Protein AF-A0A1W1WRZ7-F1 (afdb_monomer)

Sequence (72 aa):
MCINCRQRFYQDELSRLRCEEKKIYAYGGVGRSFYICKSCLEDKNLSKNLARICKTDPASALKMLKEIIDNG

InterPro domains:
  IPR035931 YlxR-like superfamily [G3DSA:3.30.1230.10] (1-71)
  IPR035931 YlxR-like superfamily [SSF64376] (1-58)

Structure (mmCIF, N/CA/C/O backbone):
data_AF-A0A1W1WRZ7-F1
#
_entry.id   AF-A0A1W1WRZ7-F1
#
loop_
_atom_site.group_PDB
_atom_site.id
_atom_site.type_symbol
_atom_site.label_atom_id
_atom_site.label_alt_id
_atom_site.label_comp_id
_atom_site.label_asym_id
_atom_site.label_entity_id
_atom_site.label_seq_id
_atom_site.pdbx_PDB_ins_code
_atom_site.Cartn_x
_atom_site.Cartn_y
_atom_s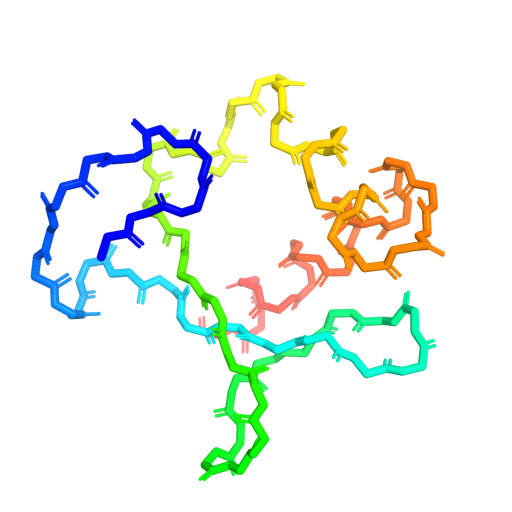ite.Cartn_z
_atom_site.occupancy
_atom_site.B_iso_or_equiv
_atom_site.auth_seq_id
_atom_site.auth_comp_id
_atom_site.auth_asym_id
_atom_site.auth_atom_id
_atom_site.pdbx_PDB_model_num
ATOM 1 N N . MET A 1 1 ? -3.747 -8.972 4.845 1.00 93.56 1 MET A N 1
ATOM 2 C CA . MET A 1 1 ? -2.792 -8.406 5.831 1.00 93.56 1 MET A CA 1
ATOM 3 C C . MET A 1 1 ? -2.323 -7.058 5.318 1.00 93.56 1 MET A C 1
ATOM 5 O O . MET A 1 1 ? -1.837 -7.008 4.193 1.00 93.56 1 MET A O 1
ATOM 9 N N . CYS A 1 2 ? -2.473 -5.997 6.109 1.00 97.25 2 CYS A N 1
ATOM 10 C CA . CYS A 1 2 ? -2.006 -4.658 5.748 1.00 97.25 2 CYS A CA 1
ATOM 11 C C . CYS A 1 2 ? -0.471 -4.614 5.708 1.00 97.25 2 CYS A C 1
ATOM 13 O O . CYS A 1 2 ? 0.199 -5.120 6.610 1.00 97.25 2 CYS A O 1
ATOM 15 N N . ILE A 1 3 ? 0.102 -4.002 4.673 1.00 95.06 3 ILE A N 1
ATOM 16 C CA . ILE A 1 3 ? 1.553 -3.897 4.510 1.00 95.06 3 ILE A CA 1
ATOM 17 C C . ILE A 1 3 ? 2.183 -2.921 5.510 1.00 95.06 3 ILE A C 1
ATOM 19 O O . ILE A 1 3 ? 3.350 -3.095 5.852 1.00 95.06 3 ILE A O 1
ATOM 23 N N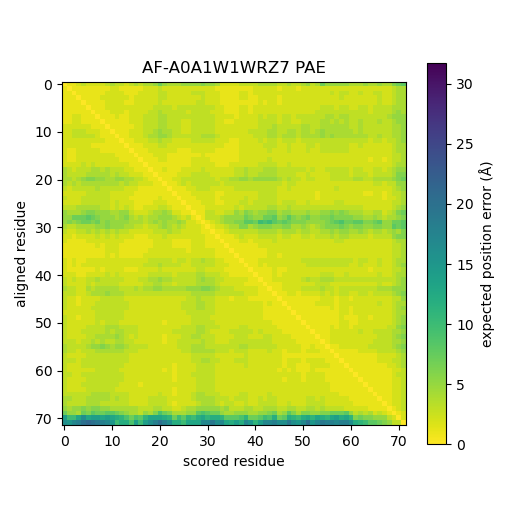 . ASN A 1 4 ? 1.407 -1.948 6.003 1.00 96.31 4 ASN A N 1
ATOM 24 C CA . ASN A 1 4 ? 1.857 -0.926 6.947 1.00 96.31 4 ASN A CA 1
ATOM 25 C C . ASN A 1 4 ? 1.838 -1.437 8.398 1.00 96.31 4 ASN A C 1
ATOM 27 O O . ASN A 1 4 ? 2.894 -1.597 9.000 1.00 96.31 4 ASN A O 1
ATOM 31 N N . CYS A 1 5 ? 0.662 -1.771 8.943 1.00 96.44 5 CYS A N 1
ATOM 32 C CA . CYS A 1 5 ? 0.528 -2.197 10.346 1.00 96.44 5 CYS A CA 1
ATOM 33 C C . CYS A 1 5 ? 0.665 -3.709 10.579 1.00 96.44 5 CYS A C 1
ATOM 35 O O . CYS A 1 5 ? 0.630 -4.153 11.722 1.00 96.44 5 CYS A O 1
ATOM 37 N N . ARG A 1 6 ? 0.785 -4.525 9.520 1.00 95.38 6 ARG A N 1
ATOM 38 C CA . ARG A 1 6 ? 0.916 -5.999 9.588 1.00 95.38 6 ARG A CA 1
ATOM 39 C C . ARG A 1 6 ? -0.279 -6.745 10.201 1.00 95.38 6 ARG A C 1
ATOM 41 O O . ARG A 1 6 ? -0.240 -7.971 10.280 1.00 95.38 6 ARG A O 1
ATOM 48 N N . GLN A 1 7 ? -1.362 -6.054 10.553 1.00 97.75 7 GLN A N 1
ATOM 49 C CA . GLN A 1 7 ? -2.597 -6.685 11.020 1.00 97.75 7 GLN A CA 1
ATOM 50 C C . GLN A 1 7 ? -3.345 -7.398 9.879 1.00 97.75 7 GLN A C 1
ATOM 52 O O . GLN A 1 7 ? -3.187 -7.088 8.687 1.00 97.75 7 GLN A O 1
ATOM 57 N N . ARG A 1 8 ? -4.145 -8.402 10.248 1.00 97.38 8 ARG A N 1
ATOM 58 C CA . ARG A 1 8 ? -5.031 -9.146 9.343 1.00 97.38 8 ARG A CA 1
ATOM 59 C C . ARG A 1 8 ? -6.422 -8.508 9.377 1.00 97.38 8 ARG A C 1
ATOM 61 O O . ARG A 1 8 ? -6.877 -8.122 10.440 1.00 97.38 8 ARG A O 1
ATOM 68 N N . PHE A 1 9 ? -7.043 -8.421 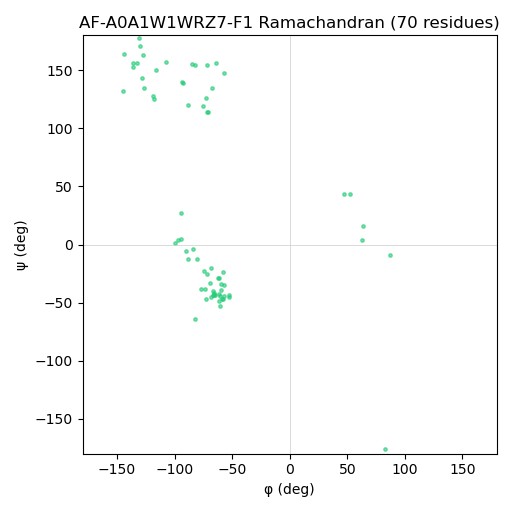8.210 1.00 97.06 9 PHE A N 1
ATOM 69 C CA . PHE A 1 9 ? -8.366 -7.842 7.975 1.00 97.06 9 PHE A CA 1
ATOM 70 C C . PHE A 1 9 ? -9.053 -8.67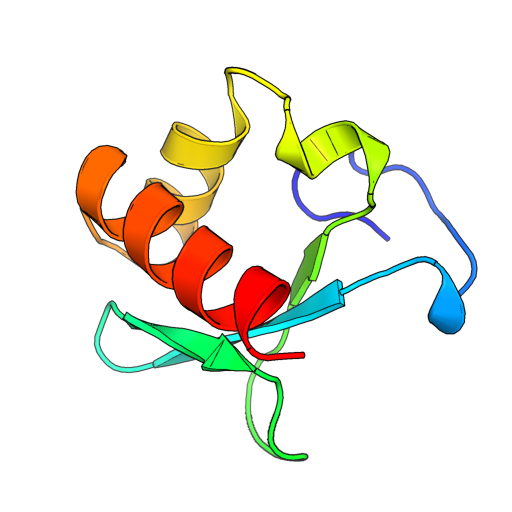3 6.896 1.00 97.06 9 PHE A C 1
ATOM 72 O O . PHE A 1 9 ? -8.353 -9.409 6.175 1.00 97.06 9 PHE A O 1
ATOM 79 N N . TYR A 1 10 ? -10.369 -8.532 6.761 1.00 96.00 10 TYR A N 1
ATOM 80 C CA . TYR A 1 10 ? -11.069 -9.068 5.603 1.00 96.00 10 TYR A CA 1
ATOM 81 C C . TYR A 1 10 ? -10.595 -8.366 4.324 1.00 96.00 10 TYR A C 1
ATOM 83 O O . TYR A 1 10 ? -9.995 -7.288 4.349 1.00 96.00 10 TYR A O 1
ATOM 91 N N . GLN A 1 11 ? -10.745 -9.037 3.183 1.00 91.44 11 GLN A N 1
ATOM 92 C CA . GLN A 1 11 ? -10.182 -8.541 1.927 1.00 91.44 11 GLN A CA 1
ATOM 93 C C . GLN A 1 11 ? -10.894 -7.275 1.431 1.00 91.44 11 GLN A C 1
ATOM 95 O O . GLN A 1 11 ? -10.245 -6.411 0.852 1.00 91.44 11 GLN A O 1
ATOM 100 N N . ASP A 1 12 ? -12.194 -7.162 1.679 1.00 92.25 12 ASP A N 1
ATOM 101 C CA . ASP A 1 12 ? -13.040 -5.995 1.403 1.00 92.25 12 ASP A CA 1
ATOM 102 C C . ASP A 1 12 ? -12.713 -4.777 2.289 1.00 92.25 12 ASP A C 1
ATOM 104 O O . ASP A 1 12 ? -12.981 -3.637 1.915 1.00 92.25 12 ASP A O 1
ATOM 108 N N . GLU A 1 13 ? -12.054 -4.986 3.429 1.00 94.06 13 GLU A N 1
ATOM 109 C CA . GLU A 1 13 ? -11.529 -3.916 4.289 1.00 94.06 13 GLU A CA 1
ATOM 110 C C . GLU A 1 13 ? -10.147 -3.395 3.850 1.00 94.06 13 GLU A C 1
ATOM 112 O O . GLU A 1 13 ? -9.597 -2.463 4.454 1.00 94.06 13 GLU A O 1
ATOM 117 N N . LEU A 1 14 ? -9.553 -4.005 2.820 1.00 95.69 14 LEU A N 1
ATOM 118 C CA . LEU A 1 14 ? -8.203 -3.715 2.356 1.00 95.69 14 LEU A CA 1
ATOM 119 C C . LEU A 1 14 ? -8.196 -3.179 0.922 1.00 95.69 14 LEU A C 1
ATOM 121 O O . LEU A 1 14 ? -8.591 -3.861 -0.021 1.00 95.69 14 LEU A O 1
ATOM 125 N N . SER A 1 15 ? -7.589 -2.012 0.724 1.00 95.00 15 SER A N 1
ATOM 126 C CA . SER A 1 15 ? -7.274 -1.509 -0.612 1.00 95.00 15 SER A CA 1
ATOM 127 C C . SER A 1 15 ? -6.146 -2.346 -1.211 1.00 95.00 15 SER A C 1
ATOM 129 O O . SER A 1 15 ? -5.016 -2.339 -0.706 1.00 95.00 15 SER A O 1
ATOM 131 N N . ARG A 1 16 ? -6.449 -3.086 -2.284 1.00 95.62 16 ARG A N 1
ATOM 132 C CA . ARG A 1 16 ? -5.467 -3.885 -3.023 1.00 95.62 16 ARG A CA 1
ATOM 133 C C . ARG A 1 16 ? -4.802 -3.045 -4.107 1.00 95.62 16 ARG A C 1
ATOM 135 O O . ARG A 1 16 ? -5.448 -2.574 -5.038 1.00 95.62 16 ARG A O 1
ATOM 142 N N . LEU A 1 17 ? -3.489 -2.915 -4.004 1.00 95.62 17 LEU A N 1
ATOM 143 C CA . LEU A 1 17 ? -2.673 -2.053 -4.852 1.00 95.62 17 LEU A CA 1
ATOM 144 C C . LEU A 1 17 ? -1.528 -2.853 -5.463 1.00 95.62 17 LEU A C 1
ATOM 146 O O . LEU A 1 17 ? -1.177 -3.933 -4.984 1.00 95.62 17 LEU A O 1
ATOM 150 N N . ARG A 1 18 ? -0.914 -2.315 -6.510 1.00 95.50 18 ARG 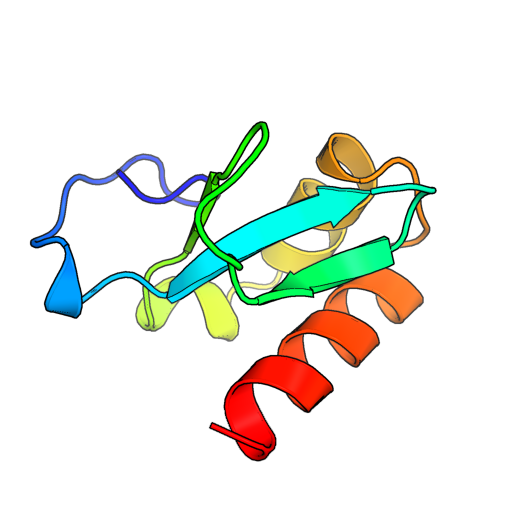A N 1
ATOM 151 C CA . ARG A 1 18 ? 0.32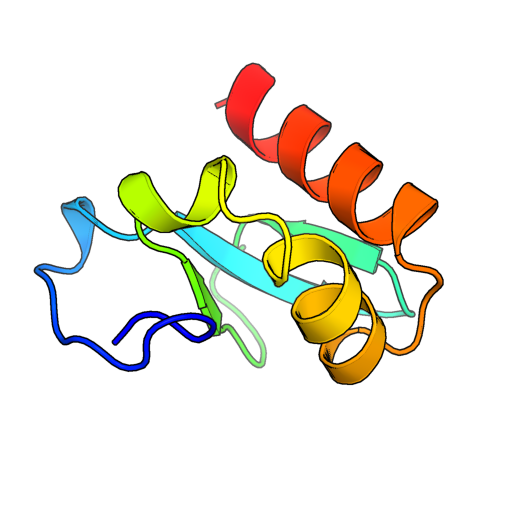6 -2.837 -7.089 1.00 95.50 18 ARG A CA 1
ATOM 152 C C . ARG A 1 18 ? 1.320 -1.708 -7.309 1.00 95.50 18 ARG A C 1
ATOM 154 O O . ARG A 1 18 ? 0.924 -0.554 -7.444 1.00 95.50 18 ARG A O 1
ATOM 161 N N . CYS A 1 19 ? 2.599 -2.067 -7.351 1.00 94.12 19 CYS A N 1
ATOM 162 C CA . CYS A 1 19 ? 3.655 -1.146 -7.742 1.00 94.12 19 CYS A CA 1
ATOM 163 C C . CYS A 1 19 ? 4.372 -1.639 -8.987 1.00 94.12 19 CYS A C 1
ATOM 165 O O . CYS A 1 19 ? 4.826 -2.781 -9.041 1.00 94.12 19 CYS A O 1
ATOM 167 N N . GLU A 1 20 ? 4.462 -0.755 -9.970 1.00 93.12 20 GLU A N 1
ATOM 168 C CA . GLU A 1 20 ? 5.026 -1.010 -11.290 1.00 93.12 20 GLU A CA 1
ATOM 169 C C . GLU A 1 20 ? 5.743 0.262 -11.748 1.00 93.12 20 GLU A C 1
ATOM 171 O O . GLU A 1 20 ? 5.227 1.360 -11.564 1.00 93.12 20 GLU A O 1
ATOM 176 N N . GLU A 1 21 ? 6.978 0.132 -12.240 1.00 92.56 21 GLU A N 1
ATOM 177 C CA . GLU A 1 21 ? 7.803 1.269 -12.691 1.00 92.56 21 GLU A CA 1
ATOM 178 C C . GLU A 1 21 ? 7.854 2.461 -11.715 1.00 92.56 21 GLU A C 1
ATOM 180 O O . GLU A 1 21 ? 7.767 3.628 -12.090 1.00 92.56 21 GLU A O 1
ATOM 185 N N . LYS A 1 22 ? 8.006 2.154 -10.423 1.00 94.19 22 LYS A N 1
ATOM 186 C CA . LYS A 1 22 ? 8.039 3.127 -9.318 1.00 94.19 22 LYS A CA 1
ATOM 187 C C . LYS A 1 22 ? 6.748 3.925 -9.088 1.00 94.19 22 LYS A C 1
ATOM 189 O O . LYS A 1 22 ? 6.759 4.918 -8.360 1.00 94.19 22 LYS A O 1
ATOM 194 N N . LYS A 1 23 ? 5.633 3.471 -9.658 1.00 93.44 23 LYS A N 1
ATOM 195 C CA . LYS A 1 23 ? 4.304 4.063 -9.498 1.00 93.44 23 LYS A CA 1
ATOM 196 C C . LYS A 1 23 ? 3.351 3.105 -8.799 1.00 93.44 23 LYS A C 1
ATOM 198 O O . LYS A 1 23 ? 3.504 1.886 -8.897 1.00 93.44 23 LYS A O 1
ATOM 203 N N . ILE A 1 24 ? 2.390 3.670 -8.074 1.00 95.25 24 ILE A N 1
ATOM 204 C CA . ILE A 1 24 ? 1.314 2.925 -7.415 1.00 95.25 24 ILE A CA 1
ATOM 205 C C . ILE A 1 24 ? 0.120 2.879 -8.365 1.00 95.25 24 ILE A C 1
ATOM 207 O O . ILE A 1 24 ? -0.202 3.884 -8.990 1.00 95.25 24 ILE A O 1
ATOM 211 N N . TYR A 1 25 ? -0.540 1.726 -8.447 1.00 94.19 25 TYR A N 1
ATOM 212 C CA . TYR A 1 25 ? -1.777 1.542 -9.200 1.00 94.19 25 TYR A CA 1
ATOM 213 C C . TYR A 1 25 ? -2.783 0.720 -8.396 1.00 94.19 25 TYR A C 1
ATOM 215 O O . TYR A 1 25 ? -2.398 -0.105 -7.558 1.00 94.19 25 TYR A O 1
ATOM 223 N N . ALA A 1 26 ? -4.068 0.880 -8.711 1.00 94.44 26 ALA A N 1
ATOM 224 C CA . ALA A 1 26 ? -5.080 -0.098 -8.333 1.00 94.44 26 ALA A CA 1
ATOM 225 C C . ALA A 1 26 ? -4.713 -1.483 -8.896 1.00 94.44 26 ALA A C 1
ATOM 227 O O . ALA A 1 26 ? -4.083 -1.611 -9.953 1.00 94.44 26 ALA A O 1
ATOM 228 N N . TYR A 1 27 ? -5.069 -2.542 -8.173 1.00 94.69 27 TYR A N 1
ATOM 229 C CA . TYR A 1 27 ? -4.774 -3.890 -8.636 1.00 94.69 27 TYR A CA 1
ATOM 230 C C . TYR A 1 27 ? -5.656 -4.292 -9.826 1.00 94.69 27 TYR A C 1
ATOM 232 O O . TYR A 1 27 ? -6.854 -4.494 -9.675 1.00 94.69 27 TYR A O 1
ATOM 240 N N . GLY A 1 28 ? -5.034 -4.482 -10.991 1.00 90.25 28 GLY A N 1
ATOM 241 C CA . GLY A 1 28 ? -5.701 -4.882 -12.237 1.00 90.25 28 GLY A CA 1
ATOM 242 C C . GLY A 1 28 ? -5.713 -6.389 -12.525 1.00 90.25 28 GLY A C 1
ATOM 243 O O . GLY A 1 28 ? -5.677 -6.772 -13.686 1.00 90.25 28 GLY A O 1
ATOM 244 N N . GLY A 1 29 ? -5.666 -7.262 -11.511 1.00 91.75 29 GLY A N 1
ATOM 245 C CA . GLY A 1 29 ? -5.760 -8.722 -11.711 1.00 91.75 29 GLY A CA 1
ATOM 246 C C . GLY A 1 29 ? -4.441 -9.456 -11.992 1.00 91.75 29 GLY A C 1
ATOM 247 O O . GLY A 1 29 ? -4.405 -10.682 -11.939 1.00 91.75 29 GLY A O 1
ATOM 248 N N . VAL A 1 30 ? -3.336 -8.739 -12.220 1.00 90.56 30 VAL A N 1
ATOM 249 C CA . VAL A 1 30 ? -2.029 -9.336 -12.553 1.00 90.56 30 VAL A CA 1
ATOM 250 C C . VAL A 1 30 ? -0.871 -8.697 -11.787 1.00 90.56 30 VAL A C 1
ATOM 252 O O . VAL A 1 30 ? -0.912 -7.521 -11.413 1.00 90.56 30 VAL A O 1
ATOM 255 N N . GLY A 1 31 ? 0.188 -9.482 -11.577 1.00 88.31 31 GLY A N 1
ATOM 256 C CA . GLY A 1 31 ? 1.426 -9.038 -10.937 1.00 88.31 31 GLY A CA 1
ATOM 257 C C . GLY A 1 31 ? 1.393 -9.046 -9.405 1.00 88.31 31 GLY A C 1
ATOM 258 O O . GLY A 1 31 ? 0.441 -9.503 -8.766 1.00 88.31 31 GLY A O 1
ATOM 259 N N . ARG A 1 32 ? 2.482 -8.556 -8.799 1.00 91.00 32 ARG A N 1
ATOM 260 C CA . ARG A 1 32 ? 2.636 -8.500 -7.339 1.00 91.00 32 ARG A CA 1
ATOM 261 C C . ARG A 1 32 ? 1.788 -7.370 -6.763 1.00 91.00 32 ARG A C 1
ATOM 263 O O . ARG A 1 32 ? 2.018 -6.201 -7.059 1.00 91.00 32 ARG A O 1
ATOM 270 N N . SER A 1 33 ? 0.849 -7.736 -5.898 1.00 95.00 33 SER A N 1
ATOM 271 C CA . SER A 1 33 ? 0.013 -6.793 -5.161 1.00 95.00 33 SER A CA 1
ATOM 272 C C . SER A 1 33 ? 0.384 -6.721 -3.686 1.00 95.00 33 SER A C 1
ATOM 274 O O . SER A 1 33 ? 0.883 -7.688 -3.111 1.00 95.00 33 SER A O 1
ATOM 276 N N . PHE A 1 34 ? 0.038 -5.610 -3.054 1.00 95.31 34 PHE A N 1
ATOM 277 C CA . PHE A 1 34 ? 0.033 -5.434 -1.608 1.00 95.31 34 PHE A CA 1
ATOM 278 C C . PHE A 1 34 ? -1.305 -4.837 -1.166 1.00 95.31 34 PHE A C 1
ATOM 280 O O . PHE A 1 34 ? -2.133 -4.453 -1.990 1.00 95.31 34 PHE A O 1
ATOM 287 N N . TYR A 1 35 ? -1.524 -4.796 0.144 1.00 96.12 35 TYR A N 1
ATOM 288 C CA . TYR A 1 35 ? -2.783 -4.360 0.735 1.00 96.12 35 TYR A CA 1
ATOM 289 C C . TYR A 1 35 ? -2.539 -3.281 1.785 1.00 96.12 35 TYR A C 1
ATOM 291 O O . TYR A 1 35 ? -1.575 -3.382 2.546 1.00 96.12 35 TYR A O 1
ATOM 299 N N . ILE A 1 36 ? -3.427 -2.295 1.871 1.00 96.75 36 ILE A N 1
ATOM 300 C CA . ILE A 1 36 ? -3.438 -1.269 2.924 1.00 96.75 36 ILE A CA 1
ATOM 301 C C . ILE A 1 36 ? -4.832 -1.247 3.558 1.00 96.75 36 ILE A C 1
ATOM 303 O O . ILE A 1 36 ? -5.825 -1.291 2.841 1.00 96.75 36 ILE A O 1
ATOM 307 N N . CYS A 1 37 ? -4.919 -1.205 4.888 1.00 96.50 37 CYS A N 1
ATOM 308 C CA . CYS A 1 37 ? -6.193 -1.014 5.589 1.00 96.50 37 CYS A CA 1
ATOM 309 C C . CYS A 1 37 ? -6.543 0.470 5.707 1.00 96.50 37 CYS A C 1
ATOM 311 O O . CYS A 1 37 ? -5.649 1.317 5.750 1.00 96.50 37 CYS A O 1
ATOM 313 N N . LYS A 1 38 ? -7.838 0.771 5.847 1.00 93.38 38 LYS A N 1
A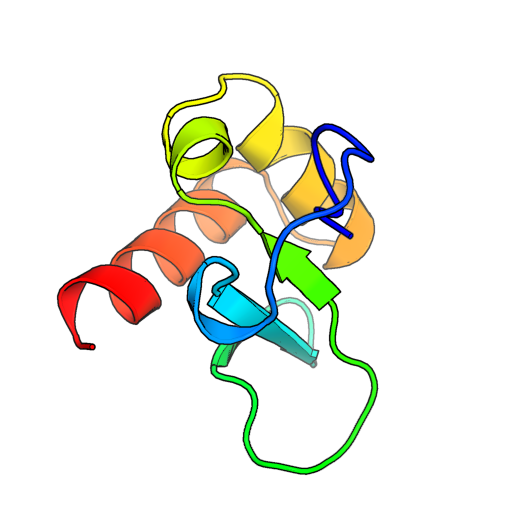TOM 314 C CA . LYS A 1 38 ? -8.357 2.146 5.949 1.00 93.38 38 LYS A CA 1
ATOM 315 C C . LYS A 1 38 ? -7.669 2.969 7.043 1.00 93.38 38 LYS A C 1
ATOM 317 O O . LYS A 1 38 ? -7.247 4.087 6.786 1.00 93.38 38 LYS A O 1
ATOM 322 N N . SER A 1 39 ? -7.449 2.386 8.222 1.00 95.12 39 SER A N 1
ATOM 323 C CA . SER A 1 39 ? -6.780 3.074 9.339 1.00 95.12 39 SER A CA 1
ATOM 324 C C . SER A 1 39 ? -5.339 3.496 9.038 1.00 95.12 39 SER A C 1
ATOM 326 O O . SER A 1 39 ? -4.854 4.476 9.590 1.00 95.12 39 SER A O 1
ATOM 328 N N . CYS A 1 40 ? -4.637 2.778 8.158 1.00 96.38 40 CYS A N 1
ATOM 329 C CA . CYS A 1 40 ? -3.262 3.118 7.807 1.00 96.38 40 CYS A CA 1
ATOM 330 C C . CYS A 1 40 ? -3.162 4.238 6.773 1.00 96.38 40 CYS A C 1
ATOM 332 O O . CYS A 1 40 ? -2.063 4.748 6.594 1.00 96.38 40 CYS A O 1
ATOM 334 N N . LEU A 1 41 ? -4.256 4.624 6.107 1.00 92.94 41 LEU A N 1
ATOM 335 C CA . LEU A 1 41 ? -4.253 5.698 5.105 1.00 92.94 41 LEU A CA 1
ATOM 336 C C . LEU A 1 41 ? -3.836 7.051 5.691 1.00 92.94 41 LEU A C 1
ATOM 338 O O . LEU A 1 41 ? -3.227 7.863 4.998 1.00 92.94 41 LEU A O 1
ATOM 342 N N . GLU A 1 42 ? -4.103 7.252 6.979 1.00 91.50 42 GLU A N 1
ATOM 343 C CA . GLU A 1 42 ? -3.750 8.456 7.733 1.00 91.50 42 GLU A CA 1
ATOM 344 C C . GLU A 1 42 ? -2.472 8.275 8.575 1.00 91.50 42 GLU A C 1
ATOM 346 O O . GLU A 1 42 ? -2.032 9.193 9.269 1.00 91.50 42 GLU A O 1
ATOM 351 N N . ASP A 1 43 ? -1.834 7.101 8.520 1.00 95.88 43 ASP A N 1
ATOM 352 C CA . ASP A 1 43 ? -0.634 6.817 9.303 1.00 95.88 43 ASP A CA 1
ATOM 353 C C . ASP A 1 43 ? 0.585 7.563 8.737 1.00 95.88 43 ASP A C 1
ATOM 355 O O . ASP A 1 43 ? 0.966 7.420 7.572 1.00 95.88 43 ASP A O 1
ATOM 359 N N . LYS A 1 44 ? 1.266 8.323 9.599 1.00 92.81 44 LYS A N 1
ATOM 360 C CA . LYS A 1 44 ? 2.458 9.118 9.252 1.00 92.81 44 LYS A CA 1
ATOM 361 C C . LYS A 1 44 ? 3.623 8.310 8.664 1.00 92.81 44 LYS A C 1
ATOM 363 O O . LYS A 1 44 ? 4.477 8.874 7.980 1.00 92.81 44 LYS A O 1
ATOM 368 N N . ASN A 1 45 ? 3.699 7.010 8.940 1.00 93.62 45 ASN A N 1
ATOM 369 C CA . ASN A 1 45 ? 4.736 6.119 8.424 1.00 93.62 45 ASN A CA 1
ATOM 370 C C . ASN A 1 45 ? 4.370 5.512 7.068 1.00 93.62 45 ASN A C 1
ATOM 372 O O . ASN A 1 45 ? 5.253 4.958 6.404 1.00 93.62 45 ASN A O 1
ATOM 376 N N . LEU A 1 46 ? 3.109 5.627 6.632 1.00 95.75 46 LEU A N 1
ATOM 377 C CA . LEU A 1 46 ? 2.643 5.003 5.400 1.00 95.75 46 LEU A CA 1
ATOM 378 C C . LEU A 1 46 ? 3.461 5.470 4.192 1.00 95.75 46 LEU A C 1
ATOM 380 O O . LEU A 1 46 ? 3.937 4.644 3.415 1.00 95.75 46 LEU A O 1
ATOM 384 N N . SER A 1 47 ? 3.687 6.778 4.066 1.00 95.56 47 SER A N 1
ATOM 385 C CA . SER A 1 47 ? 4.445 7.373 2.957 1.00 95.56 47 SER A CA 1
ATOM 386 C C . SER A 1 47 ? 5.860 6.796 2.836 1.00 95.56 47 SER A C 1
ATOM 388 O O . SER A 1 47 ? 6.284 6.414 1.746 1.00 95.56 47 SER A O 1
ATOM 390 N N . LYS A 1 48 ? 6.577 6.650 3.958 1.00 95.69 48 LYS A N 1
ATOM 391 C CA . LYS A 1 48 ? 7.925 6.057 4.002 1.00 95.69 48 LYS A CA 1
ATOM 392 C C . LYS A 1 48 ? 7.908 4.576 3.629 1.00 95.69 48 LYS A C 1
ATOM 394 O O . LYS A 1 48 ? 8.775 4.108 2.890 1.00 95.69 48 LYS A O 1
ATOM 399 N N . ASN A 1 49 ? 6.918 3.837 4.121 1.00 94.88 49 ASN A N 1
ATOM 400 C CA . ASN A 1 49 ? 6.787 2.416 3.821 1.00 94.88 49 ASN A CA 1
ATOM 401 C C . ASN A 1 49 ? 6.476 2.184 2.336 1.00 94.88 49 ASN A C 1
ATOM 403 O O . ASN A 1 49 ? 7.114 1.336 1.709 1.00 94.88 49 ASN A O 1
ATOM 407 N N . LEU A 1 50 ? 5.575 2.978 1.752 1.00 95.44 50 LEU A N 1
ATOM 408 C CA . LEU A 1 50 ? 5.260 2.926 0.323 1.00 95.44 50 LEU A CA 1
ATOM 409 C C . LEU A 1 50 ? 6.443 3.340 -0.548 1.00 95.44 50 LEU A C 1
ATOM 411 O O . LEU A 1 50 ? 6.756 2.635 -1.504 1.00 95.44 50 LEU A O 1
ATOM 415 N N . ALA A 1 51 ? 7.153 4.407 -0.181 1.00 95.81 51 ALA A N 1
ATOM 416 C CA . ALA A 1 51 ? 8.389 4.823 -0.840 1.00 95.81 51 ALA A CA 1
ATOM 417 C C . ALA A 1 51 ? 9.406 3.676 -0.929 1.00 95.81 51 ALA A C 1
ATOM 419 O O . ALA A 1 51 ? 9.960 3.409 -1.996 1.00 95.81 51 ALA A O 1
ATOM 420 N N . ARG A 1 52 ? 9.595 2.926 0.166 1.00 94.25 52 ARG A N 1
ATOM 421 C CA . ARG A 1 52 ? 10.505 1.771 0.200 1.00 94.25 52 ARG A CA 1
ATOM 422 C C . ARG A 1 52 ? 10.044 0.627 -0.704 1.00 94.25 52 ARG A C 1
ATOM 424 O O . ARG A 1 52 ? 10.865 0.027 -1.392 1.00 94.25 52 ARG A O 1
ATOM 431 N N . ILE A 1 53 ? 8.749 0.311 -0.695 1.00 91.75 53 ILE A N 1
ATOM 432 C CA . ILE A 1 53 ? 8.177 -0.792 -1.487 1.00 91.75 53 ILE A CA 1
ATOM 433 C C . ILE A 1 53 ? 8.228 -0.465 -2.979 1.00 91.75 53 ILE A C 1
ATOM 435 O O . ILE A 1 53 ? 8.622 -1.299 -3.793 1.00 91.75 53 ILE A O 1
ATOM 439 N N . CYS A 1 54 ? 7.851 0.760 -3.326 1.00 94.06 54 CYS A N 1
ATOM 440 C CA . CYS A 1 54 ? 7.675 1.196 -4.701 1.00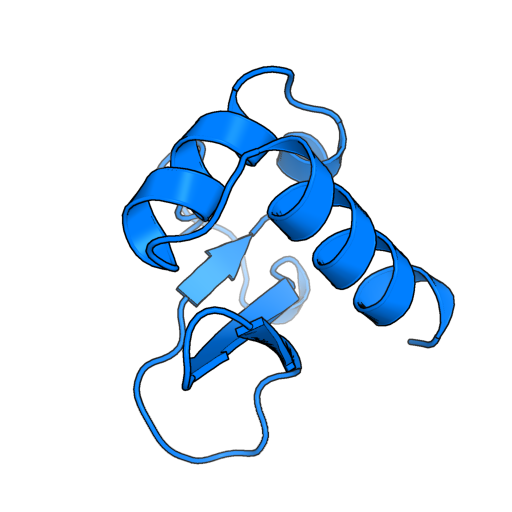 94.06 54 CYS A CA 1
ATOM 441 C C . CYS A 1 54 ? 8.908 1.929 -5.235 1.00 94.06 54 CYS A C 1
ATOM 443 O O . CYS A 1 54 ? 8.899 2.364 -6.374 1.00 94.06 54 CYS A O 1
ATOM 445 N N . LYS A 1 55 ? 9.998 2.025 -4.462 1.00 94.81 55 LYS A N 1
ATOM 446 C CA . LYS A 1 55 ? 11.272 2.644 -4.874 1.00 94.81 55 LYS A CA 1
ATOM 447 C C . LYS A 1 55 ? 11.086 4.063 -5.437 1.00 94.81 55 LYS A C 1
ATOM 449 O O . LYS A 1 55 ? 11.672 4.411 -6.464 1.00 94.81 55 LYS A O 1
ATOM 454 N N . THR A 1 56 ? 10.256 4.850 -4.762 1.00 95.75 56 THR A N 1
ATOM 455 C CA . THR A 1 56 ? 9.920 6.245 -5.090 1.00 95.75 56 THR A CA 1
ATOM 456 C C . THR A 1 56 ? 10.059 7.118 -3.841 1.00 95.75 56 THR A C 1
ATOM 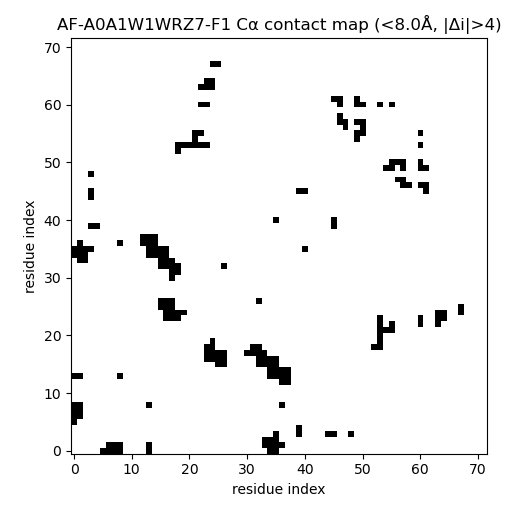458 O O . THR A 1 56 ? 10.395 6.599 -2.776 1.00 95.75 56 THR A O 1
ATOM 461 N N . ASP A 1 57 ? 9.841 8.428 -3.936 1.00 96.62 57 ASP A N 1
ATOM 462 C CA . ASP A 1 57 ? 9.881 9.311 -2.769 1.00 96.62 57 ASP A CA 1
ATOM 463 C C . ASP A 1 57 ? 8.551 9.294 -1.973 1.00 96.62 57 ASP A C 1
ATOM 465 O O . ASP A 1 57 ? 7.487 9.004 -2.533 1.00 96.62 57 ASP A O 1
ATOM 469 N N . PRO A 1 58 ? 8.574 9.597 -0.658 1.00 96.50 58 PRO A N 1
ATOM 470 C CA . PRO A 1 58 ? 7.378 9.543 0.187 1.00 96.50 58 PRO A CA 1
ATOM 471 C C . PRO A 1 58 ? 6.232 10.461 -0.254 1.00 96.50 58 PRO A C 1
ATOM 473 O O . PRO A 1 58 ? 5.069 10.094 -0.073 1.00 96.50 58 PRO A O 1
ATOM 476 N N . ALA A 1 59 ? 6.534 11.637 -0.813 1.00 95.62 59 ALA A N 1
ATOM 477 C CA . ALA A 1 59 ? 5.511 12.595 -1.221 1.00 95.62 59 ALA A CA 1
ATOM 478 C C . ALA A 1 59 ? 4.782 12.099 -2.475 1.00 95.62 59 ALA A C 1
ATOM 480 O O . ALA A 1 59 ? 3.550 12.048 -2.490 1.00 95.62 59 ALA A O 1
ATOM 481 N N . SER A 1 60 ? 5.531 11.637 -3.480 1.00 95.88 60 SER A N 1
ATOM 482 C CA . SER A 1 60 ? 4.970 11.026 -4.688 1.00 95.88 60 SER A CA 1
ATOM 483 C C . SER A 1 60 ? 4.163 9.769 -4.371 1.00 95.88 60 SER A C 1
ATOM 485 O O . SER A 1 60 ? 3.067 9.599 -4.902 1.00 95.88 60 SER A O 1
ATOM 487 N N . ALA A 1 61 ? 4.661 8.903 -3.479 1.00 95.81 61 ALA A N 1
ATOM 488 C CA . ALA A 1 61 ? 3.941 7.700 -3.060 1.00 95.81 61 ALA A CA 1
ATOM 489 C C . ALA A 1 61 ? 2.573 8.030 -2.443 1.00 95.81 61 ALA A C 1
ATOM 491 O O . ALA A 1 61 ? 1.567 7.421 -2.804 1.00 95.81 61 ALA A O 1
ATOM 492 N N . LEU A 1 62 ? 2.527 9.006 -1.529 1.00 94.56 62 LEU A N 1
ATOM 493 C CA . LEU A 1 62 ? 1.279 9.414 -0.888 1.00 94.56 62 LEU A CA 1
ATOM 494 C C . LEU A 1 62 ? 0.315 10.062 -1.893 1.00 94.56 62 LEU A C 1
ATOM 496 O O . LEU A 1 62 ? -0.882 9.796 -1.841 1.00 94.56 62 LEU A O 1
ATOM 500 N N . LYS A 1 63 ? 0.830 10.884 -2.816 1.00 95.31 63 LYS A N 1
ATOM 501 C CA . LYS A 1 63 ? 0.023 11.526 -3.860 1.00 95.31 63 LYS A CA 1
ATOM 502 C C . LYS A 1 63 ? -0.661 10.493 -4.761 1.00 95.31 63 LYS A C 1
ATOM 504 O O . LYS A 1 63 ? -1.879 10.525 -4.875 1.00 95.31 63 LYS A O 1
ATOM 509 N N . MET A 1 64 ? 0.100 9.547 -5.320 1.00 95.38 64 MET A N 1
ATOM 510 C CA . MET A 1 64 ? -0.452 8.488 -6.181 1.00 95.38 64 MET A CA 1
ATOM 511 C C . MET A 1 64 ? -1.489 7.634 -5.447 1.00 95.38 64 MET A C 1
ATOM 513 O O . MET A 1 64 ? -2.502 7.254 -6.021 1.00 95.38 64 MET A O 1
ATOM 517 N N . LEU A 1 65 ? -1.248 7.331 -4.166 1.00 95.19 65 LEU A N 1
ATOM 518 C CA . LEU A 1 65 ? -2.210 6.589 -3.358 1.00 95.19 65 LEU A CA 1
ATOM 519 C C . LEU A 1 65 ? -3.537 7.346 -3.214 1.00 95.19 65 LEU A C 1
ATOM 521 O O . LEU A 1 65 ? -4.588 6.743 -3.406 1.00 95.19 65 LEU A O 1
ATOM 525 N N . LYS A 1 66 ? -3.486 8.637 -2.865 1.00 92.75 66 LYS A N 1
ATOM 526 C CA . LYS A 1 66 ? -4.688 9.465 -2.698 1.00 92.75 66 LYS A CA 1
ATOM 527 C C . LYS A 1 66 ? -5.483 9.558 -3.993 1.00 92.75 66 LYS A C 1
ATOM 529 O O . LYS A 1 66 ? -6.675 9.301 -3.976 1.00 92.75 66 LYS A O 1
ATOM 534 N N . GLU A 1 67 ? -4.807 9.779 -5.120 1.00 93.69 67 GLU A N 1
ATOM 535 C CA . GLU A 1 67 ? -5.448 9.793 -6.441 1.00 93.69 67 GLU A CA 1
ATOM 536 C C . GLU A 1 67 ? -6.186 8.479 -6.752 1.00 93.69 67 GLU A C 1
ATOM 538 O O . GLU A 1 67 ? -7.232 8.503 -7.386 1.00 93.69 67 GLU A O 1
ATOM 543 N N . ILE A 1 68 ? -5.684 7.325 -6.305 1.00 93.25 68 ILE A N 1
ATOM 544 C CA . ILE A 1 68 ? -6.367 6.037 -6.515 1.00 93.25 68 ILE A CA 1
ATOM 545 C C . ILE A 1 68 ? -7.591 5.890 -5.609 1.00 93.25 68 ILE A C 1
ATOM 547 O O . ILE A 1 68 ? -8.585 5.307 -6.027 1.00 93.25 68 ILE A O 1
ATOM 551 N N . ILE A 1 69 ? -7.504 6.368 -4.369 1.00 88.69 69 ILE A N 1
ATOM 552 C CA . ILE A 1 69 ? -8.576 6.226 -3.378 1.00 88.69 69 ILE A CA 1
ATOM 553 C C . ILE A 1 69 ? -9.709 7.217 -3.650 1.00 88.69 69 ILE A C 1
ATOM 555 O O . ILE A 1 69 ? -10.863 6.840 -3.516 1.00 88.69 69 ILE A O 1
ATOM 559 N N . ASP A 1 70 ? -9.388 8.445 -4.062 1.00 85.88 70 ASP A N 1
ATOM 560 C CA . ASP A 1 70 ? -10.376 9.497 -4.332 1.00 85.88 70 ASP A CA 1
ATOM 561 C C . ASP A 1 70 ? -11.137 9.270 -5.655 1.00 85.88 70 ASP A C 1
ATOM 563 O O . ASP A 1 70 ? -12.240 9.782 -5.828 1.00 85.88 70 ASP A O 1
ATOM 567 N N . ASN A 1 71 ? -10.562 8.504 -6.593 1.00 75.88 71 ASN A N 1
ATOM 568 C CA . ASN A 1 71 ? -11.196 8.135 -7.869 1.00 75.88 71 ASN A CA 1
ATOM 569 C C . ASN A 1 71 ? -11.926 6.774 -7.824 1.00 75.88 71 ASN A C 1
ATOM 571 O O . ASN A 1 71 ? -12.354 6.288 -8.875 1.00 75.88 71 ASN A O 1
ATOM 575 N N . GLY A 1 72 ? -12.001 6.134 -6.652 1.00 57.31 72 GLY A N 1
ATOM 576 C CA . GLY A 1 72 ? -12.561 4.793 -6.445 1.00 57.31 72 GLY A CA 1
ATOM 577 C C . GLY A 1 72 ? -13.889 4.785 -5.707 1.00 57.31 72 GLY A C 1
ATOM 578 O O . GLY A 1 72 ? -14.068 5.617 -4.794 1.00 57.31 72 GLY A O 1
#

pLDDT: mean 93.59, std 5.29, range [57.31, 97.75]

Secondary structure (DSSP, 8-state):
--TTT-----GGGEEEEEEETTEEEE--SSS-EEEEEGGGGG-TTHHHHHHHHHTS-HHHHHHHHHHHHHT-

Foldseek 3Di:
DALVPPDDDPPVQWQKWDADPLAIGGDPPDDDIHTHGPVCLPPPCNLVSQCVVSVHHSVRSNVRVCVRVVVD

Organism: NCBI:txid1069081

Solvent-accessible surface area (backbone atoms only — not comparable to full-atom values): 4181 Å² total; per-residue (Å²): 85,22,71,78,83,63,48,78,63,61,71,91,58,34,55,53,26,27,60,57,97,53,37,66,41,72,58,79,90,70,81,72,67,50,29,40,37,70,80,48,76,78,38,88,60,39,27,57,55,44,10,66,76,30,70,40,54,36,66,60,41,44,50,44,49,48,57,52,57,75,74,99

Nearest PDB structures (foldseek):
  7oya-assembly1_V2  TM=5.090E-01  e=1.667E+00  Danio rerio
  9cai-assembly1_AV  TM=4.514E-01  e=1.276E+00  Caenorhabditis elegans
  6fyx-assembly1_V  TM=4.583E-01  e=2.489E+00  Kluyveromyces lactis NRRL Y-1140
  6uz7-assembly1_V  TM=4.638E-01  e=2.661E+00  Kluyveromyces lactis
  7r81-assembly1_W2  TM=4.598E-01  e=3.252E+00  Neurospora crassa

Mean predicted aligned error: 2.76 Å

Radius of gyration: 11.04 Å; Cα contacts (8 Å, |Δi|>4): 104; chains: 1; bounding box: 24×22×24 Å